Protein AF-Q9PVX1-F1 (afdb_monomer)

Nearest PDB structures (foldseek):
  2x6u-assembly1_A  TM=9.363E-01  e=2.388E-06  Homo sapiens
  1h6f-assembly1_A  TM=8.810E-01  e=1.720E-05  Homo sapiens

Sequence (78 aa):
KQTISFHKIKLTNNTLDQLGHIILHSMHKYQPRFHIVQANDVFSRRWGGCSSFSFPETTFITVTAYQNEEITQLKIRT

Solvent-accessible surface area (backbone atoms only — not comparable to full-atom values): 5304 Å² total; per-residue (Å²): 141,80,87,88,78,69,85,85,70,52,78,36,72,54,89,79,64,84,84,75,54,49,67,50,62,69,81,37,80,47,72,60,70,48,75,50,69,46,60,91,43,97,84,50,90,66,64,55,66,72,50,78,46,72,52,80,89,62,46,44,70,39,64,94,62,86,86,50,68,69,58,50,53,52,61,74,74,105

InterPro domains:
  IPR001699 T-box transcription factor [PTHR11267] (1-76)
  IPR008967 p53-like transcription factor, DNA-binding domain superfamily [SSF49417] (1-77)
  IPR036960 T-box superfamily [G3DSA:2.60.40.820] (1-78)
  IPR046360 T-box transcription factor, DNA-binding domain [PF00907] (1-77)
  IPR046360 T-box transcription factor, DNA-binding domain [PR00937] (4-13)
  IPR046360 T-box transcription factor, DNA-binding domain [PR00937] (23-37)
  IPR046360 T-box transcription factor, DNA-binding domain [PR00937] (58-71)
  IPR046360 T-box transcription factor, DNA-binding domain [PS50252] (1-78)
  IPR046360 T-box transcription factor, DNA-binding domain [SM00425] (1-78)

Secondary structure (DSSP, 8-state):
------TT--EE--TT--S--EE--TT-EE--EEEEEEESSTT-S-EEEEEEEE-GGG-EE--SS---HHHHHHHHH-

Mean predicted aligned error: 4.94 Å

Foldseek 3Di:
DDDDDPVVAAEDCPPPDPPPHHHDHAFDKDWDKDKDWDDPDPPDPDIDDIDIDTDPVRIDGHHPDDPDVVVVVVVVVD

Structure (mmCIF, N/CA/C/O backbone):
data_AF-Q9PVX1-F1
#
_entry.id   AF-Q9PVX1-F1
#
loop_
_atom_site.group_PDB
_atom_site.id
_atom_site.type_symbol
_atom_site.label_atom_id
_atom_site.label_alt_id
_atom_site.label_comp_id
_atom_site.label_asym_id
_atom_site.label_entity_id
_atom_site.label_seq_id
_atom_site.pdbx_PDB_ins_code
_atom_site.Cartn_x
_atom_site.Cartn_y
_atom_site.Cartn_z
_atom_site.occupancy
_atom_site.B_iso_or_equiv
_atom_site.auth_seq_id
_atom_site.auth_comp_id
_atom_site.auth_asym_id
_atom_site.auth_atom_id
_atom_site.pdbx_PDB_model_num
ATOM 1 N N . LYS A 1 1 ? -0.036 12.281 -21.416 1.00 75.25 1 LYS A N 1
ATOM 2 C CA . LYS A 1 1 ? 0.751 11.514 -20.414 1.00 75.25 1 LYS A CA 1
ATOM 3 C C . LYS A 1 1 ? -0.226 10.907 -19.414 1.00 75.25 1 LYS A C 1
ATOM 5 O O . LYS A 1 1 ? -1.131 11.621 -19.012 1.00 75.25 1 LYS A O 1
ATOM 10 N N . GLN A 1 2 ? -0.081 9.625 -19.072 1.00 91.69 2 GLN A N 1
ATOM 11 C CA . GLN A 1 2 ? -1.001 8.896 -18.189 1.00 91.69 2 GLN A CA 1
ATOM 12 C C . GLN A 1 2 ? -0.369 8.674 -16.810 1.00 91.69 2 GLN A C 1
ATOM 14 O O . GLN A 1 2 ? 0.835 8.440 -16.714 1.00 91.69 2 GLN A O 1
ATOM 19 N N . THR A 1 3 ? -1.181 8.747 -15.757 1.00 94.12 3 THR A N 1
ATOM 20 C CA . THR A 1 3 ? -0.754 8.462 -14.383 1.00 94.12 3 THR A CA 1
ATOM 21 C C . THR A 1 3 ? -0.479 6.972 -14.204 1.00 94.12 3 THR A C 1
ATOM 23 O O . THR A 1 3 ? -1.314 6.136 -14.547 1.00 94.12 3 THR A O 1
ATOM 26 N N . ILE A 1 4 ? 0.672 6.640 -13.620 1.00 94.12 4 ILE A N 1
ATOM 27 C CA . ILE A 1 4 ? 0.991 5.279 -13.181 1.00 94.12 4 ILE A CA 1
ATOM 28 C C . ILE A 1 4 ? 0.382 5.091 -11.789 1.00 94.12 4 ILE A C 1
ATOM 30 O O . ILE A 1 4 ? 0.667 5.869 -10.881 1.00 94.12 4 ILE A O 1
ATOM 34 N N . SER A 1 5 ? -0.476 4.083 -11.620 1.00 94.81 5 SER A N 1
ATOM 35 C CA . SER A 1 5 ? -1.198 3.833 -10.368 1.00 94.81 5 SER A CA 1
ATOM 36 C C . SER A 1 5 ? -0.956 2.419 -9.857 1.00 94.81 5 SER A C 1
ATOM 38 O O . SER A 1 5 ? -1.062 1.450 -10.604 1.00 94.81 5 SER A O 1
ATOM 40 N N . PHE A 1 6 ? -0.712 2.315 -8.553 1.00 95.81 6 PHE A N 1
ATOM 41 C CA . PHE A 1 6 ? -0.496 1.059 -7.837 1.00 95.81 6 PHE A CA 1
ATOM 42 C C . PHE A 1 6 ? -1.659 0.713 -6.888 1.00 95.81 6 PHE A C 1
ATOM 44 O O . PHE A 1 6 ? -1.486 -0.053 -5.947 1.00 95.81 6 PHE A O 1
ATOM 51 N N . HIS A 1 7 ? -2.865 1.245 -7.128 1.00 94.94 7 HIS A N 1
ATOM 52 C CA . HIS A 1 7 ? -4.039 1.046 -6.256 1.00 94.94 7 HIS A CA 1
ATOM 53 C C . HIS A 1 7 ? -4.477 -0.422 -6.088 1.00 94.94 7 HIS A C 1
ATOM 55 O O . HIS A 1 7 ? -5.250 -0.731 -5.188 1.00 94.94 7 HIS A O 1
ATOM 61 N N . LYS A 1 8 ? -4.005 -1.329 -6.955 1.00 96.50 8 LYS A N 1
ATOM 62 C CA . LYS A 1 8 ? -4.280 -2.773 -6.875 1.00 96.50 8 LYS A CA 1
ATOM 63 C C . LYS A 1 8 ? -3.361 -3.521 -5.903 1.00 96.50 8 LYS A C 1
ATOM 65 O O . LYS A 1 8 ? -3.601 -4.701 -5.659 1.00 96.50 8 LYS A O 1
ATOM 70 N N . ILE A 1 9 ? -2.313 -2.875 -5.379 1.00 96.94 9 ILE A N 1
ATOM 71 C CA . ILE A 1 9 ? -1.431 -3.482 -4.376 1.00 96.94 9 ILE A CA 1
ATOM 72 C C . ILE A 1 9 ? -2.240 -3.802 -3.118 1.00 96.94 9 ILE A C 1
ATOM 74 O O . ILE A 1 9 ? -3.031 -2.989 -2.644 1.00 96.94 9 ILE A O 1
ATOM 78 N N . LYS A 1 10 ? -1.996 -4.988 -2.560 1.00 98.00 10 LYS A N 1
ATOM 79 C CA . LYS A 1 10 ? -2.584 -5.443 -1.302 1.00 98.00 10 LYS A CA 1
ATOM 80 C C . LYS A 1 10 ? -1.488 -5.774 -0.301 1.00 98.00 10 LYS A C 1
ATOM 82 O O . LYS A 1 10 ? -0.429 -6.288 -0.668 1.00 98.00 10 LYS A O 1
ATOM 87 N N . LEU A 1 11 ? -1.779 -5.472 0.958 1.00 98.12 11 LEU A N 1
ATOM 88 C CA . LEU A 1 11 ? -0.942 -5.776 2.110 1.00 98.12 11 LEU A CA 1
ATOM 89 C C . LEU A 1 11 ? -1.606 -6.905 2.901 1.00 98.12 11 LEU A C 1
ATOM 91 O O . LEU A 1 11 ? -2.833 -6.944 2.996 1.00 98.12 11 LEU A O 1
ATOM 95 N N . THR A 1 12 ? -0.815 -7.804 3.473 1.00 98.19 12 THR A N 1
ATOM 96 C CA . THR A 1 12 ? -1.314 -8.922 4.283 1.00 98.19 12 THR A CA 1
ATOM 97 C C . THR A 1 12 ? -0.424 -9.147 5.499 1.00 98.19 12 THR A C 1
ATOM 99 O O . THR A 1 12 ? 0.782 -8.913 5.443 1.00 98.19 12 THR A O 1
ATOM 102 N N . ASN A 1 13 ? -1.011 -9.607 6.602 1.00 97.81 13 ASN A N 1
ATOM 103 C CA . ASN A 1 13 ? -0.272 -10.109 7.763 1.00 97.81 13 ASN A CA 1
ATOM 104 C C . ASN A 1 13 ? -0.149 -11.644 7.761 1.00 97.81 13 ASN A C 1
ATOM 106 O O . ASN A 1 13 ? 0.476 -12.204 8.660 1.00 97.81 13 ASN A O 1
ATOM 110 N N . ASN A 1 14 ? -0.738 -12.327 6.773 1.00 97.94 14 ASN A N 1
ATOM 111 C CA . ASN A 1 14 ? -0.574 -13.763 6.596 1.00 97.94 14 ASN A CA 1
ATOM 112 C C . ASN A 1 14 ? 0.818 -14.049 6.016 1.00 97.94 14 ASN A C 1
ATOM 114 O O . ASN A 1 14 ? 1.071 -13.792 4.841 1.00 97.94 14 ASN A O 1
ATOM 118 N N . THR A 1 15 ? 1.710 -14.611 6.830 1.00 96.50 15 THR A N 1
ATOM 119 C CA . THR A 1 15 ? 3.077 -14.970 6.420 1.00 96.50 15 THR A CA 1
ATOM 120 C C . THR A 1 15 ? 3.135 -16.133 5.429 1.00 96.50 15 THR A C 1
ATOM 122 O O . THR A 1 15 ? 4.181 -16.369 4.833 1.00 96.50 15 THR A O 1
ATOM 125 N N . LEU A 1 16 ? 2.019 -16.839 5.237 1.00 97.12 16 LEU A N 1
ATOM 126 C CA . LEU A 1 16 ? 1.867 -17.953 4.305 1.00 97.12 16 LEU A CA 1
ATOM 127 C C . LEU A 1 16 ? 1.031 -17.564 3.073 1.00 97.12 16 LEU A C 1
ATOM 129 O O . LEU A 1 16 ? 0.455 -18.436 2.424 1.00 97.12 16 LEU A O 1
ATOM 133 N N . ASP A 1 17 ? 0.901 -16.266 2.770 1.00 97.25 17 ASP A N 1
ATOM 134 C CA . ASP A 1 17 ? 0.165 -15.795 1.592 1.00 97.25 17 ASP A CA 1
ATOM 135 C C . ASP A 1 17 ? 0.740 -16.389 0.293 1.00 97.25 17 ASP A C 1
ATOM 137 O O . A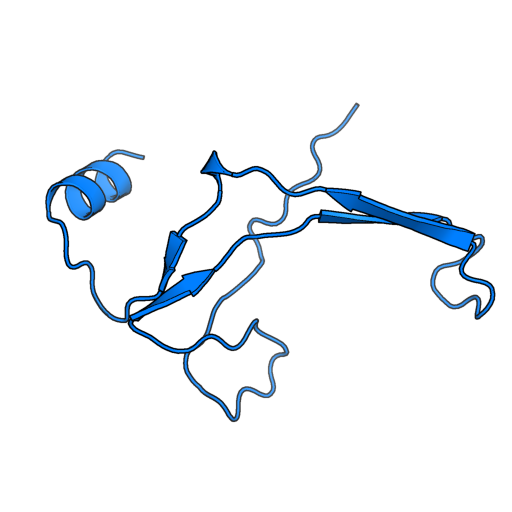SP A 1 17 ? 1.941 -16.330 0.036 1.00 97.25 17 ASP A O 1
ATOM 141 N N . GLN A 1 18 ? -0.140 -16.962 -0.532 1.00 96.75 18 GLN A N 1
ATOM 142 C CA . GLN A 1 18 ? 0.201 -17.574 -1.824 1.00 96.75 18 GLN A CA 1
ATOM 143 C C . GLN A 1 18 ? -0.239 -16.716 -3.020 1.00 96.75 18 GLN A C 1
ATOM 145 O O . GLN A 1 18 ? 0.012 -17.076 -4.168 1.00 96.75 18 GLN A O 1
ATOM 150 N N . LEU A 1 19 ? -0.912 -15.590 -2.767 1.00 96.12 19 LEU A N 1
ATOM 151 C CA . LEU A 1 19 ? -1.471 -14.713 -3.797 1.00 96.12 19 LEU A CA 1
ATOM 152 C C . LEU A 1 19 ? -0.472 -13.639 -4.251 1.00 96.12 19 LEU A C 1
ATOM 154 O O . LEU A 1 19 ? -0.772 -12.863 -5.158 1.00 96.12 19 LEU A O 1
ATOM 158 N N . GLY A 1 20 ? 0.715 -13.599 -3.638 1.00 95.25 20 GLY A 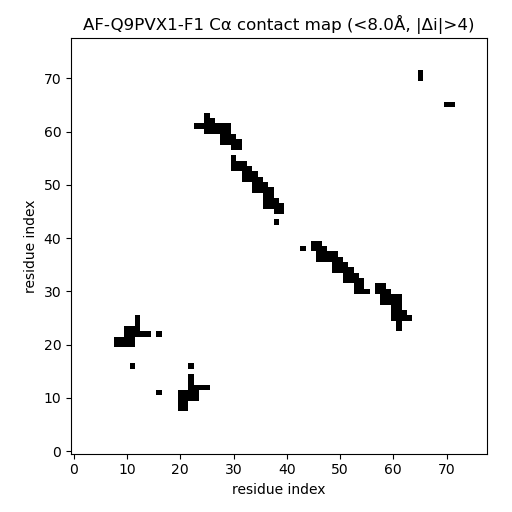N 1
ATOM 159 C CA . GLY A 1 20 ? 1.772 -12.645 -3.960 1.00 95.25 20 GLY A CA 1
ATOM 160 C C . GLY A 1 20 ? 1.505 -11.249 -3.400 1.00 95.25 20 GLY A C 1
ATOM 161 O O . GLY A 1 20 ? 2.028 -10.265 -3.927 1.00 95.25 20 GLY A O 1
ATOM 162 N N . HIS A 1 21 ? 0.676 -11.138 -2.358 1.00 98.06 21 HIS A N 1
ATOM 163 C CA . HIS A 1 21 ? 0.490 -9.875 -1.653 1.00 98.06 21 HIS A CA 1
ATOM 164 C C . HIS A 1 21 ? 1.757 -9.486 -0.882 1.00 98.06 21 HIS A C 1
ATOM 166 O O . HIS A 1 21 ? 2.593 -10.324 -0.542 1.00 98.06 21 HIS A O 1
ATOM 172 N N . ILE A 1 22 ? 1.893 -8.199 -0.562 1.00 97.81 22 ILE A N 1
ATOM 173 C CA . ILE A 1 22 ? 3.030 -7.733 0.232 1.00 97.81 22 ILE A CA 1
ATOM 174 C C . ILE A 1 22 ? 2.786 -8.119 1.693 1.00 97.81 22 ILE A C 1
ATOM 176 O O . ILE A 1 22 ? 1.885 -7.586 2.345 1.00 97.81 22 ILE A O 1
ATOM 180 N N . ILE A 1 23 ? 3.595 -9.046 2.199 1.00 98.31 23 ILE A N 1
ATOM 181 C CA . ILE A 1 23 ? 3.542 -9.504 3.589 1.00 98.31 23 ILE A CA 1
ATOM 182 C C . ILE A 1 23 ? 4.230 -8.469 4.478 1.00 98.31 23 ILE A C 1
ATOM 184 O O . ILE A 1 23 ? 5.401 -8.150 4.271 1.00 98.31 23 ILE A O 1
ATOM 188 N N . LEU A 1 24 ? 3.513 -7.964 5.481 1.00 98.38 24 LEU A N 1
ATOM 189 C CA . LEU A 1 24 ? 4.033 -7.027 6.473 1.00 98.38 24 LEU A CA 1
ATOM 190 C C . LEU A 1 24 ? 3.653 -7.471 7.889 1.00 98.38 24 LEU A C 1
ATOM 192 O O . LEU A 1 24 ? 2.601 -8.069 8.115 1.00 98.38 24 LEU A O 1
ATOM 196 N N . HIS A 1 25 ? 4.485 -7.128 8.868 1.00 98.12 25 HIS A N 1
ATOM 197 C CA . HIS A 1 25 ? 4.195 -7.376 10.278 1.00 98.12 25 HIS A CA 1
ATOM 198 C C . HIS A 1 25 ? 3.392 -6.222 10.866 1.00 98.12 25 HIS A C 1
ATOM 200 O O . HIS A 1 25 ? 3.657 -5.072 10.540 1.00 98.12 25 HIS A O 1
ATOM 206 N N . SER A 1 26 ? 2.424 -6.508 11.739 1.00 97.94 26 SER A N 1
ATOM 207 C CA . SER A 1 26 ? 1.669 -5.465 12.450 1.00 97.94 26 SER A CA 1
ATOM 208 C C . SER A 1 26 ? 2.586 -4.663 13.382 1.00 97.94 26 SER A C 1
ATOM 210 O O . SER A 1 26 ? 3.592 -5.184 13.864 1.00 97.94 26 SER A O 1
ATOM 212 N N . MET A 1 27 ? 2.235 -3.406 13.646 1.00 97.56 27 MET A N 1
ATOM 213 C CA . MET A 1 27 ? 2.962 -2.471 14.513 1.00 97.56 27 MET A CA 1
ATOM 214 C C . MET A 1 27 ? 4.399 -2.169 14.065 1.00 97.56 27 MET A C 1
ATOM 216 O O . MET A 1 27 ? 5.250 -1.833 14.885 1.00 97.56 27 MET A O 1
ATOM 220 N N . HIS A 1 28 ? 4.677 -2.260 12.762 1.00 98.44 28 HIS A N 1
ATOM 221 C CA . HIS A 1 28 ? 5.983 -1.933 12.190 1.00 98.44 28 HIS A CA 1
ATOM 222 C C . HIS A 1 28 ? 5.875 -0.754 11.223 1.00 98.44 28 HIS A C 1
ATOM 224 O O . HIS A 1 28 ? 4.879 -0.581 10.520 1.00 98.44 28 HIS A O 1
ATOM 230 N N . LYS A 1 29 ? 6.918 0.081 11.199 1.00 98.25 29 LYS A N 1
ATOM 231 C CA . LYS A 1 29 ? 7.018 1.242 10.311 1.00 98.25 29 LYS A CA 1
ATOM 232 C C . LYS A 1 29 ? 7.635 0.825 8.976 1.00 98.25 29 LYS A C 1
ATOM 234 O O . LYS A 1 29 ? 8.714 0.239 8.958 1.00 98.25 29 LYS A O 1
ATOM 239 N N . TYR A 1 30 ? 6.985 1.178 7.871 1.00 98.62 30 TYR A N 1
ATOM 240 C CA . TYR A 1 30 ? 7.421 0.850 6.514 1.00 98.62 30 TYR A CA 1
ATOM 241 C C . TYR A 1 30 ? 7.483 2.093 5.623 1.00 98.62 30 TYR A C 1
ATOM 243 O O . TYR A 1 30 ? 6.626 2.971 5.700 1.00 98.62 30 TYR A O 1
ATOM 251 N N . GLN A 1 31 ? 8.490 2.134 4.747 1.00 98.31 31 GLN A N 1
ATOM 252 C CA . GLN A 1 31 ? 8.692 3.164 3.726 1.00 98.31 31 GLN A CA 1
ATOM 253 C C . GLN A 1 31 ? 8.459 2.541 2.340 1.00 98.31 31 GLN A C 1
ATOM 255 O O . GLN A 1 31 ? 9.279 1.729 1.902 1.00 98.31 31 GLN A O 1
ATOM 260 N N . PRO A 1 32 ? 7.385 2.916 1.624 1.00 98.00 32 PRO A N 1
ATOM 261 C CA . PRO A 1 32 ? 7.223 2.572 0.217 1.00 98.00 32 PRO A CA 1
ATOM 262 C C . PRO A 1 32 ? 8.395 3.083 -0.623 1.00 98.00 32 PRO A C 1
ATOM 264 O O . PRO A 1 32 ? 8.886 4.196 -0.409 1.00 98.00 32 PRO A O 1
ATOM 267 N N . ARG A 1 33 ? 8.823 2.270 -1.593 1.00 97.25 33 ARG A N 1
ATOM 268 C CA . ARG A 1 33 ? 9.883 2.599 -2.552 1.00 97.25 33 ARG A CA 1
ATOM 269 C C . ARG A 1 33 ? 9.400 2.329 -3.969 1.00 97.25 33 ARG A C 1
ATOM 271 O O . ARG A 1 33 ? 8.736 1.328 -4.224 1.00 97.25 33 ARG A O 1
ATOM 278 N N . PHE A 1 34 ? 9.768 3.210 -4.885 1.00 96.19 34 PHE A N 1
ATOM 279 C CA . PHE A 1 34 ? 9.480 3.094 -6.306 1.00 96.19 34 PHE A CA 1
ATOM 280 C C . PHE A 1 34 ? 10.767 2.750 -7.039 1.00 96.19 34 PHE A C 1
ATOM 282 O O . PHE A 1 34 ? 11.780 3.425 -6.869 1.00 96.19 34 PHE A O 1
ATOM 289 N N . HIS A 1 35 ? 10.721 1.708 -7.860 1.00 93.56 35 HIS A N 1
ATOM 290 C CA . HIS A 1 35 ? 11.868 1.245 -8.628 1.00 93.56 35 HIS A CA 1
ATOM 291 C C . HIS A 1 35 ? 11.566 1.376 -10.118 1.00 93.56 35 HIS A C 1
ATOM 293 O O . HIS A 1 35 ? 10.554 0.864 -10.596 1.00 93.56 35 HIS A O 1
ATOM 299 N N . ILE A 1 36 ? 12.443 2.069 -10.841 1.00 92.50 36 ILE A N 1
ATOM 300 C CA . ILE A 1 36 ? 12.401 2.186 -12.299 1.00 92.50 36 ILE A CA 1
ATOM 301 C C . ILE A 1 36 ? 13.587 1.400 -12.838 1.00 92.50 36 ILE A C 1
ATOM 303 O O . ILE A 1 36 ? 14.739 1.745 -12.572 1.00 92.50 36 ILE A O 1
ATOM 307 N N . VAL A 1 37 ? 13.293 0.335 -13.578 1.00 89.69 37 VAL A N 1
ATOM 308 C CA . VAL A 1 37 ? 14.296 -0.543 -14.181 1.00 89.69 37 VAL A CA 1
ATOM 309 C C . VAL A 1 37 ? 14.269 -0.332 -15.684 1.00 89.69 37 VAL A C 1
ATOM 311 O O . VAL A 1 37 ? 13.227 -0.503 -16.317 1.00 89.69 37 VAL A O 1
ATOM 314 N N . GLN A 1 38 ? 15.411 0.036 -16.260 1.00 87.94 38 GLN A N 1
ATOM 315 C CA . GLN A 1 38 ? 15.548 0.061 -17.710 1.00 87.94 38 GLN A CA 1
ATOM 316 C C . GLN A 1 38 ? 15.668 -1.379 -18.220 1.00 87.94 38 GLN A C 1
ATOM 318 O O . GLN A 1 38 ? 16.578 -2.108 -17.824 1.00 87.94 38 GLN A O 1
ATOM 323 N N . ALA A 1 39 ? 14.768 -1.786 -19.108 1.00 85.19 39 ALA A N 1
ATOM 324 C CA . ALA A 1 39 ? 14.781 -3.108 -19.718 1.00 85.19 39 ALA A CA 1
ATOM 325 C C . ALA A 1 39 ? 14.528 -2.993 -21.225 1.00 85.19 39 ALA A C 1
ATOM 327 O O . ALA A 1 39 ? 13.720 -2.173 -21.658 1.00 85.19 39 ALA A O 1
ATOM 328 N N . ASN A 1 40 ? 15.221 -3.821 -22.010 1.00 81.56 40 ASN A N 1
ATOM 329 C CA . ASN A 1 40 ? 15.002 -3.913 -23.458 1.00 81.56 40 ASN A CA 1
ATOM 330 C C . ASN A 1 40 ? 13.777 -4.781 -23.795 1.00 81.56 40 ASN A C 1
ATOM 332 O O . ASN A 1 40 ? 13.140 -4.575 -24.820 1.00 81.56 40 ASN A O 1
ATOM 336 N N . ASP A 1 41 ? 13.462 -5.742 -22.925 1.00 79.56 41 ASP A N 1
ATOM 337 C CA . ASP A 1 41 ? 12.249 -6.559 -22.934 1.00 79.56 41 ASP A CA 1
ATOM 338 C C . ASP A 1 41 ? 11.973 -7.054 -21.499 1.00 79.56 41 ASP A C 1
ATOM 340 O O . ASP A 1 41 ? 12.910 -7.193 -20.703 1.00 79.56 41 ASP A O 1
ATOM 344 N N . VAL A 1 42 ? 10.705 -7.320 -21.171 1.00 71.56 42 VAL A N 1
ATOM 345 C CA . VAL A 1 42 ? 10.227 -7.741 -19.838 1.00 71.56 42 VAL A CA 1
ATOM 346 C C . VAL A 1 42 ? 10.864 -9.066 -19.402 1.00 71.56 42 VAL A C 1
ATOM 348 O O . VAL A 1 42 ? 11.107 -9.269 -18.213 1.00 71.56 42 VAL A O 1
ATOM 351 N N . PHE A 1 43 ? 11.192 -9.944 -20.355 1.00 69.62 43 PHE A N 1
ATOM 352 C CA . PHE A 1 43 ? 11.831 -11.240 -20.098 1.00 69.62 43 PHE A CA 1
ATOM 353 C C . PHE A 1 43 ? 13.348 -11.223 -20.311 1.00 69.62 43 PHE A C 1
ATOM 355 O O . PHE A 1 43 ? 14.027 -12.229 -20.084 1.00 69.62 43 PHE A O 1
ATOM 362 N N . SER A 1 44 ? 13.914 -10.095 -20.749 1.00 65.12 44 SER A N 1
ATOM 363 C CA . SER A 1 44 ? 15.343 -10.015 -21.024 1.00 65.12 44 SER A CA 1
ATOM 364 C C . SER A 1 44 ? 16.131 -10.085 -19.714 1.00 65.12 44 SER A C 1
ATOM 366 O O . SER A 1 44 ? 15.868 -9.348 -18.768 1.00 65.12 44 SER A O 1
ATOM 368 N N . ARG A 1 45 ? 17.159 -10.936 -19.666 1.00 55.78 45 ARG A N 1
ATOM 369 C CA . ARG A 1 45 ? 18.069 -11.065 -18.513 1.00 55.78 45 ARG A CA 1
ATOM 370 C C . ARG A 1 45 ? 19.046 -9.889 -18.378 1.00 55.78 45 ARG A C 1
ATOM 372 O O . ARG A 1 45 ? 19.775 -9.809 -17.395 1.00 55.78 45 ARG A O 1
ATOM 379 N N . ARG A 1 46 ? 19.089 -8.984 -19.365 1.00 60.97 46 ARG A N 1
ATOM 380 C CA . ARG A 1 46 ? 19.969 -7.806 -19.364 1.00 60.97 46 ARG A CA 1
ATOM 381 C C . ARG A 1 46 ? 19.207 -6.605 -18.832 1.00 60.97 46 ARG A C 1
ATOM 383 O O . ARG A 1 46 ? 18.697 -5.782 -19.586 1.00 60.97 46 ARG A O 1
ATOM 390 N N . TRP A 1 47 ? 19.101 -6.561 -17.516 1.00 66.50 47 TRP A N 1
ATOM 391 C CA . TRP A 1 47 ? 18.508 -5.439 -16.813 1.00 66.50 47 TRP A CA 1
ATOM 392 C C . TRP A 1 47 ? 19.554 -4.321 -16.842 1.00 66.50 47 TRP A C 1
ATOM 394 O O . TRP A 1 47 ? 20.722 -4.561 -16.529 1.00 66.50 47 TRP A O 1
ATOM 404 N N . GLY A 1 48 ? 19.166 -3.143 -17.325 1.00 72.12 48 GLY A N 1
ATOM 405 C CA . GLY A 1 48 ? 20.015 -1.956 -17.324 1.00 72.12 48 GLY A CA 1
ATOM 406 C C . GLY A 1 48 ? 20.117 -1.348 -15.923 1.00 72.12 48 GLY A C 1
ATOM 407 O O . GLY A 1 48 ? 19.968 -2.032 -14.910 1.00 72.12 48 GLY A O 1
ATOM 408 N N . GLY A 1 49 ? 20.347 -0.036 -15.854 1.00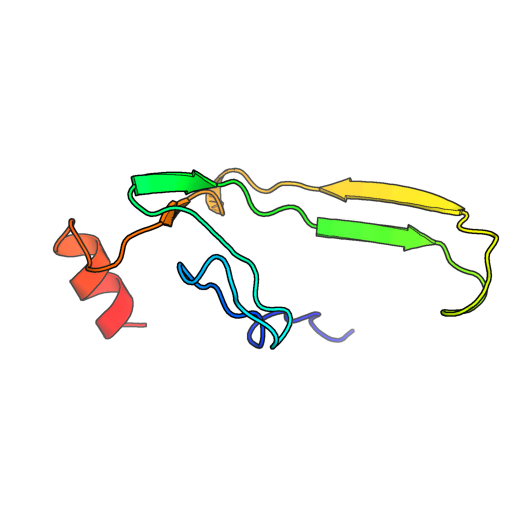 82.25 49 GLY A N 1
ATOM 409 C CA . GLY A 1 49 ? 20.342 0.685 -14.582 1.00 82.25 49 GLY A CA 1
ATOM 410 C C . GLY A 1 49 ? 18.996 0.579 -13.848 1.00 82.25 49 GLY A C 1
ATOM 411 O O . GLY A 1 49 ? 17.931 0.535 -14.468 1.00 82.25 49 GLY A O 1
ATOM 412 N N . CYS A 1 50 ? 19.055 0.565 -12.514 1.00 89.00 50 CYS A N 1
ATOM 413 C CA . CYS A 1 50 ? 17.892 0.643 -11.634 1.00 89.00 50 CYS A CA 1
ATOM 414 C C . CYS A 1 50 ? 17.966 1.932 -10.814 1.00 89.00 50 CYS A C 1
ATOM 416 O O . CYS A 1 50 ? 18.936 2.164 -10.090 1.00 89.00 50 CYS A O 1
ATOM 418 N N . SER A 1 51 ? 16.929 2.760 -10.907 1.00 93.44 51 SER A N 1
ATOM 419 C CA . SER A 1 51 ? 16.767 3.946 -10.067 1.00 93.44 51 SER A CA 1
ATOM 420 C C . SER A 1 51 ? 15.706 3.679 -9.009 1.00 93.44 51 SER A C 1
ATOM 422 O O . SER A 1 51 ? 14.640 3.143 -9.306 1.00 93.44 51 SER A O 1
ATOM 424 N N . SER A 1 52 ? 16.005 4.045 -7.765 1.00 95.56 52 SER A N 1
ATOM 425 C CA . SER A 1 52 ? 15.119 3.832 -6.620 1.00 95.56 52 SER A CA 1
ATOM 426 C C . SER A 1 52 ? 14.743 5.166 -5.992 1.00 95.56 52 SER A C 1
ATOM 428 O O . SER A 1 52 ? 15.624 5.969 -5.696 1.00 95.56 52 SER A O 1
ATOM 430 N N . PHE A 1 53 ? 13.456 5.367 -5.738 1.00 97.56 53 PHE A N 1
ATOM 431 C CA . PHE A 1 53 ? 12.899 6.596 -5.181 1.00 97.56 53 PHE A CA 1
ATOM 432 C C . PHE A 1 53 ? 12.080 6.276 -3.935 1.00 97.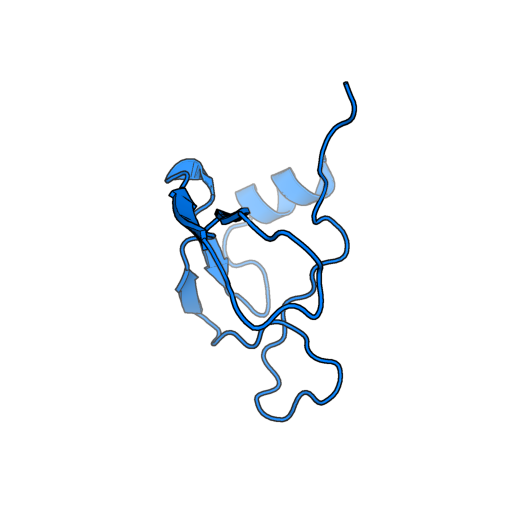56 53 PHE A C 1
ATOM 434 O O . PHE A 1 53 ? 11.397 5.253 -3.879 1.00 97.56 53 PHE A O 1
ATOM 441 N N . SER A 1 54 ? 12.129 7.162 -2.950 1.00 97.50 54 SER A N 1
ATOM 442 C 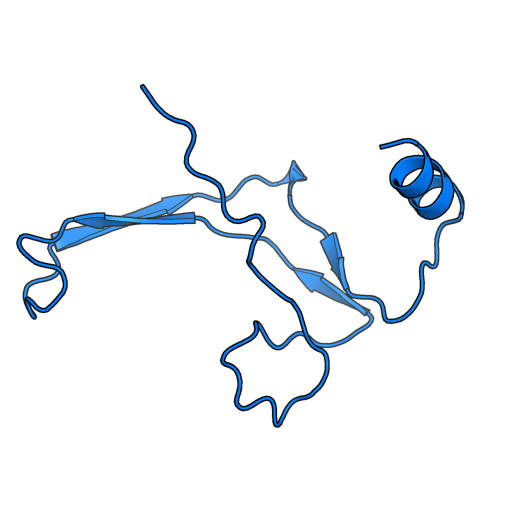CA . SER A 1 54 ? 11.348 7.067 -1.720 1.00 97.50 54 SER A CA 1
ATOM 443 C C . SER A 1 54 ? 10.790 8.446 -1.401 1.00 97.50 54 SER A C 1
ATOM 445 O O . SER A 1 54 ? 11.491 9.441 -1.567 1.00 97.50 54 SER A O 1
ATOM 447 N N . PHE A 1 55 ? 9.556 8.490 -0.916 1.00 97.94 55 PHE A N 1
ATOM 448 C CA . PHE A 1 55 ? 8.874 9.722 -0.528 1.00 97.94 55 PHE A CA 1
ATOM 449 C C . PHE A 1 55 ? 8.586 9.641 0.974 1.00 97.94 55 PHE A C 1
ATOM 451 O O . PHE A 1 55 ? 7.787 8.780 1.366 1.00 97.94 55 PHE A O 1
ATOM 458 N N . PRO A 1 56 ? 9.253 10.431 1.835 1.00 97.81 56 PRO A N 1
ATOM 459 C CA . PRO A 1 56 ? 9.114 10.323 3.290 1.00 97.81 56 PRO A CA 1
ATOM 460 C C . PRO A 1 56 ? 7.661 10.386 3.782 1.00 97.81 56 PRO A C 1
ATOM 462 O O . PRO A 1 56 ? 7.284 9.636 4.685 1.00 97.81 56 PRO A O 1
ATOM 465 N N . GLU A 1 57 ? 6.829 11.203 3.137 1.00 98.19 57 GLU A N 1
ATOM 466 C CA . GLU A 1 57 ? 5.398 11.383 3.404 1.00 98.19 57 GLU A CA 1
ATOM 467 C C . GLU A 1 57 ? 4.549 10.127 3.147 1.00 98.19 57 GLU A C 1
ATOM 469 O O . GLU A 1 57 ? 3.418 10.038 3.614 1.00 98.19 57 GLU A O 1
ATOM 474 N N . THR A 1 58 ? 5.092 9.131 2.439 1.00 98.00 58 THR A N 1
ATOM 475 C CA . THR A 1 58 ? 4.417 7.844 2.193 1.00 98.00 58 THR A CA 1
ATOM 476 C C . THR A 1 58 ? 4.719 6.792 3.260 1.00 98.00 58 THR A C 1
ATOM 478 O O . THR A 1 58 ? 4.225 5.669 3.176 1.00 98.00 58 THR A O 1
ATOM 481 N N . THR A 1 59 ? 5.521 7.130 4.270 1.00 98.50 59 THR A N 1
ATOM 482 C CA . THR A 1 59 ? 5.821 6.230 5.386 1.00 98.50 59 THR A CA 1
ATOM 483 C C . THR A 1 59 ? 4.586 5.984 6.245 1.00 98.50 59 THR A C 1
ATOM 485 O O . THR A 1 59 ? 3.867 6.918 6.591 1.00 98.50 59 THR A O 1
ATOM 488 N N . PHE A 1 60 ? 4.367 4.738 6.660 1.00 98.25 60 PHE A N 1
ATOM 489 C CA . PHE A 1 60 ? 3.217 4.373 7.488 1.00 98.25 60 PHE A CA 1
ATOM 490 C C . PHE A 1 60 ? 3.563 3.292 8.513 1.00 98.25 60 PHE A C 1
ATOM 492 O O . PHE A 1 60 ? 4.602 2.638 8.420 1.00 98.25 60 PHE A O 1
ATOM 499 N N . ILE A 1 61 ? 2.683 3.114 9.501 1.00 98.31 61 ILE A N 1
ATOM 500 C CA . ILE A 1 61 ? 2.708 1.983 10.433 1.00 98.31 61 ILE A CA 1
ATOM 501 C C . ILE A 1 61 ? 1.590 1.024 10.035 1.00 98.31 61 ILE A C 1
ATOM 503 O O . ILE A 1 61 ? 0.443 1.433 9.846 1.00 98.31 61 ILE A O 1
ATOM 507 N N . THR A 1 62 ? 1.925 -0.249 9.889 1.00 98.19 62 THR A N 1
ATOM 508 C CA . THR A 1 62 ? 0.959 -1.322 9.642 1.00 98.19 62 THR A CA 1
ATOM 509 C C . THR A 1 62 ? 0.179 -1.646 10.903 1.00 98.19 62 THR A C 1
ATOM 511 O O . THR A 1 62 ? 0.746 -1.771 11.985 1.00 98.19 62 THR A O 1
ATOM 514 N N . VAL A 1 63 ? -1.129 -1.830 10.765 1.00 98.19 63 VAL A N 1
ATOM 515 C CA . VAL A 1 63 ? -2.013 -2.183 11.877 1.00 98.19 63 VAL A CA 1
ATOM 516 C C . VAL A 1 63 ? -3.101 -3.131 11.388 1.00 98.19 63 VAL A C 1
ATOM 518 O O . VAL A 1 63 ? -3.491 -3.086 10.223 1.00 98.19 63 VAL A O 1
ATOM 521 N N . THR A 1 64 ? -3.610 -3.979 12.277 1.00 97.75 64 THR A N 1
ATOM 522 C CA . THR A 1 64 ? -4.798 -4.810 12.011 1.00 97.75 64 THR A CA 1
ATOM 523 C C . THR A 1 64 ? -6.104 -4.075 12.318 1.00 97.75 64 THR A C 1
ATOM 525 O O . THR A 1 64 ? -7.155 -4.465 11.823 1.00 97.75 64 THR A O 1
ATOM 528 N N . ALA A 1 65 ? -6.036 -2.995 13.101 1.00 97.25 65 ALA A N 1
ATOM 529 C CA . ALA A 1 65 ? -7.126 -2.064 13.373 1.00 97.25 65 ALA A CA 1
ATOM 530 C C . ALA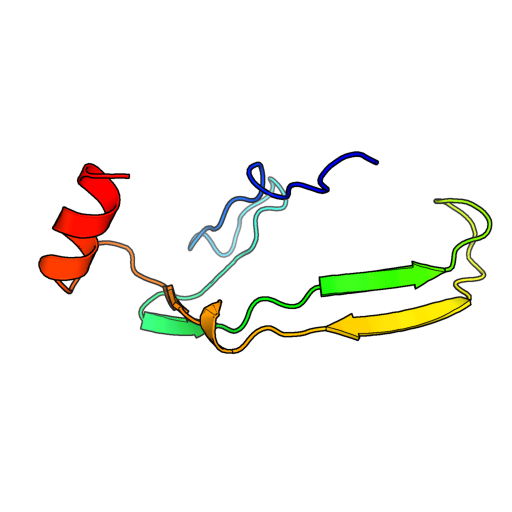 A 1 65 ? -6.553 -0.659 13.615 1.00 97.25 65 ALA A C 1
ATOM 532 O O . ALA A 1 65 ? -5.477 -0.526 14.209 1.00 97.25 65 ALA A O 1
ATOM 533 N N . TYR A 1 66 ? -7.256 0.386 13.167 1.00 97.38 66 TYR A N 1
ATOM 534 C CA . TYR A 1 66 ? -6.817 1.767 13.376 1.00 97.38 66 TYR A CA 1
ATOM 535 C C . TYR A 1 66 ? -6.649 2.080 14.868 1.00 97.38 66 TYR A C 1
ATOM 537 O O . TYR A 1 66 ? -7.520 1.772 15.672 1.00 97.38 66 TYR A O 1
ATOM 545 N N . GLN A 1 67 ? -5.513 2.692 15.217 1.00 97.00 67 GLN A N 1
ATOM 546 C CA . GLN A 1 67 ? -5.183 3.088 16.593 1.00 97.00 67 GLN A CA 1
ATOM 547 C C . GLN A 1 67 ? -5.481 4.569 16.869 1.00 97.00 67 GLN A C 1
ATOM 549 O O . GLN A 1 67 ? -5.738 4.944 18.005 1.00 97.00 67 GLN A O 1
ATOM 554 N N . ASN A 1 68 ? -5.427 5.417 15.836 1.00 96.31 68 ASN A N 1
ATOM 555 C CA . ASN A 1 68 ? -5.677 6.853 15.937 1.00 96.31 68 ASN A CA 1
ATOM 556 C C . ASN A 1 68 ? -7.028 7.180 15.286 1.00 96.31 68 ASN A C 1
ATOM 558 O O . ASN A 1 68 ? -7.221 6.929 14.094 1.00 96.31 68 ASN A O 1
ATOM 562 N N . GLU A 1 69 ? -7.941 7.758 16.064 1.00 97.19 69 GLU A N 1
ATOM 563 C CA . GLU A 1 69 ? -9.278 8.132 15.607 1.00 97.19 69 GLU A CA 1
ATOM 564 C C . GLU A 1 69 ? -9.257 9.203 14.507 1.00 97.19 69 GLU A C 1
ATOM 566 O O . GLU A 1 69 ? -10.055 9.129 13.574 1.00 97.19 69 GLU A O 1
ATOM 571 N N . GLU A 1 70 ? -8.299 10.133 14.524 1.00 97.62 70 GLU A N 1
ATOM 572 C CA . GLU A 1 70 ? -8.138 11.131 13.460 1.00 97.62 70 GLU A CA 1
ATOM 573 C C . GLU A 1 70 ? -7.841 10.468 12.110 1.00 97.62 70 GLU A C 1
ATOM 575 O O . GLU A 1 70 ? -8.390 10.870 11.084 1.00 97.62 70 GLU A O 1
ATOM 580 N N . ILE A 1 71 ? -7.026 9.404 12.103 1.00 97.19 71 ILE A N 1
ATOM 581 C CA . ILE A 1 71 ? -6.735 8.624 10.892 1.00 97.19 71 ILE A CA 1
ATOM 582 C C . ILE A 1 71 ? -7.985 7.887 10.415 1.00 97.19 71 ILE A C 1
ATOM 584 O O . ILE A 1 71 ? -8.260 7.878 9.213 1.00 97.19 71 ILE A O 1
ATOM 588 N N . THR A 1 72 ? -8.758 7.307 11.335 1.00 97.50 72 THR A N 1
ATOM 589 C CA . THR A 1 72 ? -10.043 6.674 11.012 1.00 97.50 72 THR A CA 1
ATOM 590 C C . THR A 1 72 ? -10.987 7.677 10.347 1.00 97.50 72 THR A C 1
ATOM 592 O O . THR A 1 72 ? -11.506 7.411 9.262 1.00 97.50 72 THR A O 1
ATOM 595 N N . GLN A 1 73 ? -11.159 8.858 10.946 1.00 97.56 73 GLN A N 1
ATOM 596 C CA . GLN A 1 73 ? -12.016 9.920 10.412 1.00 97.56 73 GLN A CA 1
ATOM 597 C C . GLN A 1 73 ? -11.525 10.423 9.051 1.00 97.56 73 GLN A C 1
ATOM 599 O O . GLN A 1 73 ? -12.326 10.599 8.134 1.00 97.56 73 GLN A O 1
ATOM 604 N N . LEU A 1 74 ? -10.213 10.611 8.886 1.00 97.62 74 LEU A N 1
ATOM 605 C CA . LEU A 1 74 ? -9.620 11.028 7.617 1.00 97.62 74 LEU A CA 1
ATOM 606 C C . LEU A 1 74 ? -9.902 10.011 6.504 1.00 97.62 74 LEU A C 1
ATOM 608 O O . LEU A 1 74 ? -10.282 10.396 5.399 1.00 97.62 74 LEU A O 1
ATOM 612 N N . LYS A 1 75 ? -9.758 8.715 6.799 1.00 95.44 75 LYS A N 1
ATOM 613 C CA . LYS A 1 75 ? -9.988 7.634 5.831 1.00 95.44 75 LYS A CA 1
ATOM 614 C C . LYS A 1 75 ? -11.450 7.477 5.427 1.00 95.44 75 LYS A C 1
ATOM 616 O O . LYS A 1 75 ? -11.691 7.125 4.284 1.00 95.44 75 LYS A O 1
ATOM 621 N N . ILE A 1 76 ? -12.402 7.752 6.319 1.00 96.44 76 ILE A N 1
ATOM 622 C CA . ILE A 1 76 ? -13.842 7.714 5.997 1.00 96.44 76 ILE A CA 1
ATOM 623 C C . ILE A 1 76 ? -14.247 8.883 5.089 1.00 96.44 76 ILE A C 1
ATOM 625 O O . ILE A 1 76 ? -15.153 8.750 4.272 1.00 96.44 76 ILE A O 1
ATOM 629 N N . ARG A 1 77 ? -13.596 10.039 5.243 1.00 92.88 77 ARG A N 1
ATOM 630 C CA . ARG A 1 77 ? -13.902 11.260 4.480 1.00 92.88 77 ARG A CA 1
ATOM 631 C C . ARG A 1 77 ? -13.275 11.301 3.083 1.00 92.88 77 ARG A C 1
ATOM 633 O O . ARG A 1 77 ? -13.596 12.219 2.333 1.00 92.88 77 ARG A O 1
ATOM 640 N N . THR A 1 78 ? -12.352 10.387 2.781 1.00 78.81 78 THR A N 1
ATOM 641 C CA . THR A 1 78 ? -11.615 10.323 1.508 1.00 78.81 78 THR A CA 1
ATOM 642 C C . THR A 1 78 ? -12.317 9.384 0.542 1.00 78.81 78 THR A C 1
ATOM 644 O O . THR A 1 78 ? -12.429 9.752 -0.646 1.00 78.81 78 THR A O 1
#

pLDDT: mean 92.55, std 9.79, range [55.78, 98.62]

Organism: Cynops pyrrhogaster (NCBI:txid8330)

Radius of gyration: 16.38 Å; Cα contacts (8 Å, |Δi|>4): 80; chains: 1; bounding box: 34×30×40 Å

=== Feature glossary ===
A reading guide for the features in this record.

Start from the sequence.

  · This is the polypeptide sequence — one letter per residue, N-terminus first. Length ranges from a few dozen residues for small domains to over a thousand for large multi-domain proteins.

Fold it, and you get atomic coordinates and the backbone conformation that goes with them.

  · Structure coordinates are given as an mmCIF _atom_site loop: one row per atom with element, residue name, chain id, sequence number, and x/y/z position in Å. Only the four main-chain atoms per residue are included here; side chains are omitted to keep the record compact.

  · Backbone dihedral angles. Every residue except chain termini has a φ (preceding-C → N → Cα → C) and a ψ (N → Cα → C → next-N). They are reported in degrees following the IUPAC sign convention. Secondary structure is essentially a statement about which (φ, ψ) basin each residue occupies.

  · The SS8 string is DSSP's per-residue secondary-structure call. α-helix (H) means an i→i+4 H-bond ladder; β-strand (E) means the residue participates in a β-sheet; 3₁₀ (G) and π (I) are tighter and wider helices; T/S are turns/bends; '-' is loop.

  · SS3 is a coarse helix/strand/coil call (letters a/b/c) made by the P-SEA algorithm from inter-Cα distances and dihedrals. It is less detailed than DSSP but needs only Cα positions.

Summarize the fold with a handful of shape descriptors and a per-residue structural alphabet.

  · Radius of gyration (Rg) is the root-mean-square distance of Cα atoms from their centroid — a single number for overall size and compactness. A globular domain of N residues has Rg ≈ 2.2·N^0.38 Å; an extended or disordered chain has a much larger Rg. The Cα contact count is the number of residue pairs whose Cα atoms are within 8 Å and ar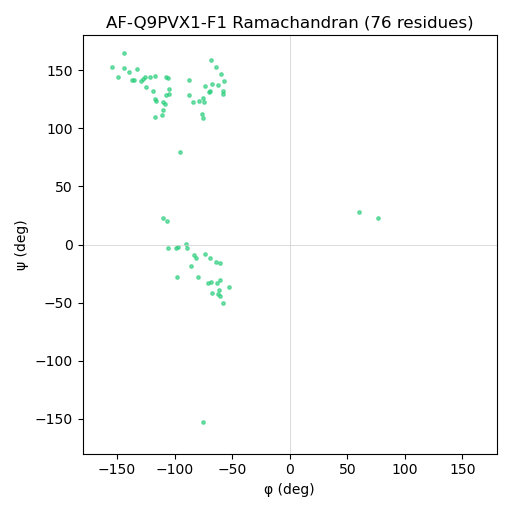e more than four positions apart in sequence — a standard proxy for tertiary packing density. The bounding box is the smallest axis-aligned box enclosing all Cα atoms.

  · The Foldseek 3Di string encodes local tertiary geometry as a 20-letter alphabet — one character per residue — derived from the relative positions of nearby Cα atoms. Unlike the amino-acid sequence, 3Di is a direct function of the 3D structure, so two proteins with the same fold have similar 3Di strings even at low sequence identity.

  · Solvent-accessible surface area (SASA) is the area in Å² traced out by the centre of a 1.4 Å probe sphere (a water molecule) rolled over the protein's van der Waals surface (Shrake–Rupley / Lee–Richards construction). Buried residues have near-zero SASA; fully exposed residues can exceed 200 Å². The total SASA scales roughly with the number of surface residues.

Ask how reliable the model is.

  · pLDDT (predicted Local Distance Difference Test) is AlphaFold's per-residue confidence score, ranging from 0 to 100. Values above 90 indicate high confidence (typically well-packed cores); 70–90 is confident; 50–70 low confidence; below 50 usually means the region is disordered or the prediction is unreliable there. AlphaFold stores pLDDT in the mmCIF B-factor column.

  · B-factor (Debye–Waller factor) reflects atomic displacement in the crystal lattice. It is an experimental observable (units Å²), not a prediction; low values mean the atom is pinned down, high values mean it moves or is heterogeneous across the crystal.

  · Predicted Aligned Error (PAE) is an AlphaFold confidence matrix: entry (i, j) is the expected error in the position of residue j, in ångströms, when the prediction is superimposed on the true st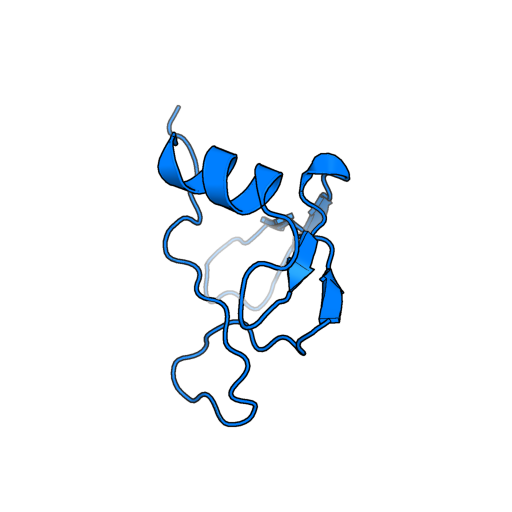ructure at residue i. Low PAE within a block of residues means that block is internally rigid and well-predicted; high PAE between two blocks means their relative placement is uncertain even if each block individually is confident.

Place it in context: what it resembles, what it is annotated as, and how it looks.

  · Nearest PDB neighbors are the top structural matches found by Foldseek when searching this structure against the entire Protein Data Bank. Each hit reports a TM-score (0 to 1; >0.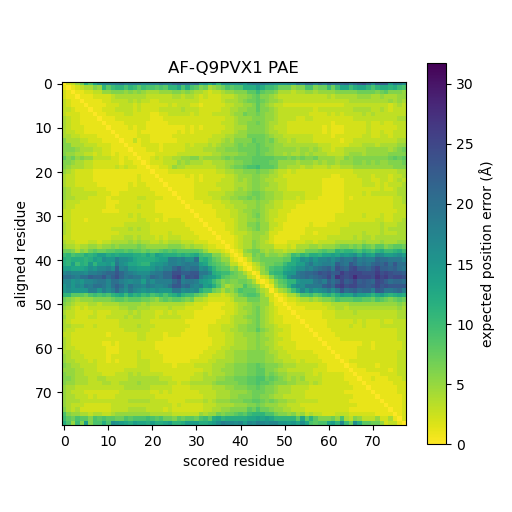5 almost always implies the same fold) and an E-value. These are *structural* homologs — they may share no detectable sequence similarity.

  · Functional annotations link the protein to curated databases. InterPro entries identify conserved domains and families by matching the sequence against member-database signatures (Pfam, PROSITE, CDD, …). Gene Ontology (GO) terms describe molecular function, biological process, and cellular component in a controlled vocabulary. CATH places the structure in a hierarchical fold classification (Class/Architecture/Topology/Homologous-superfamily). The organism is the source species.

  · Three diagnostic plots accompany the record. The Cα contact map visualizes the tertiary structure as a 2D adjacency matrix (8 Å cutoff, sequence-local contacts suppressed). The Ramachandran plot shows the distribution of backbone (φ, ψ) torsions, with points in the α and β basins reflecting secondary structure content. The PAE plot shows AlphaFold's inter-residue confidence as a color matrix.

  · Six rendered views show the 3D structure from the faces of a cube — i.e. along ±x, ±y, ±z. Rendering representation is drawn randomly per protein from cartoon (secondary-structure ribbons), sticks (backbone bonds), or molecular surface; coloring is either N→C rainbow (blue at the N-terminus through red at the C-terminus) or one color per chain.